Protein 3FOJ (pdb70)

Nearest PDB structures (foldseek):
  3foj-assembly1_A  TM=1.011E+00  e=1.915E-18  Staphylococcus saprophyticus subsp. saprophyticus ATCC 15305 = NCTC 7292
  3iwh-assembly1_A  TM=9.858E-01  e=4.519E-13  Staphylococcus aureus subsp. aureus COL
  3ict-assembly1_A  TM=8.834E-01  e=8.858E-07  Bacillus anthracis str. Ames
  1wv9-assembly1_A  TM=7.875E-01  e=3.195E-04  Thermus thermophilus
  1wv9-assembly1_B  TM=7.831E-01  e=4.163E-04  Thermus thermophilus

CATH classification: 3.40.250.10

Solvent-accessible surface area: 6018 Å² total

Sequence (96 aa):
ESITVTELKEKILDANPVNIVDVRTDQETAGIIPGAETIPNSIPDNLNYFNDNETYYIICKAGGRSAQVVQYLEQNGVNAVNVEGGDEFGDEGLEH

Organism: Staphylococcus saprophyticus subsp. saprophyticus (strain ATCC 15305 / DSM 20229 / NCIMB 8711 / NCTC 7292 / S-41) (NCBI:txid342451)

InterPro domains:
  IPR001763 Rhodanese-like domain [PF00581] (5-94)
  IPR001763 Rhodanese-like domain [PS50206] (15-102)
  IPR001763 Rhodanese-like domain [SM00450] (5-99)
  IPR036873 Rhodanese-like domain superfamily [G3DSA:3.40.250.10] (1-100)
  IPR036873 Rhodanese-like domain superfamily [SSF52821] (2-100)
  IPR050229 Thiosulfate sulfurtransferase GlpE [PTHR43031] (2-98)

Foldseek 3Di:
DADELVVQVCCVVDDDHAAEEEAEDDVVVCWDAPRYDYDHVCLVVPLVVADLVGEYEYAYQAFPVSVVSCVVNVVVRGHYYYHHGNVVNDDPPTDD

B-factor: mean 18.14, std 8.51, range [6.73, 53.38]

Radius of gyration: 12.38 Å; Cα contacts (8 Å, |Δi|>4): 155; chains: 1; bounding box: 28×26×30 Å

Secondary structure (DSSP, 8-state):
-EE-HHHHHHGGGSSSPPEEEE-S-HHHH--B-TT-EE----GGG-GGGS-TTSEEEEE-SSSHHHHHHHHHHHTTT-EEEEETT---S-SSS-B-

Structure (mmCIF, N/CA/C/O backbone):
data_3FOJ
#
_entry.id   3FOJ
#
_cell.length_a   30.692
_cell.length_b   42.130
_cell.length_c   58.855
_cell.angle_alpha   90.00
_cell.angle_beta   90.00
_cell.angle_gamma   90.00
#
_symmetry.space_group_name_H-M   'P 21 21 21'
#
loop_
_entity.id
_entity.type
_entity.pdbx_description
1 polymer 'uncharacterized protein'
2 non-polymer 'SODIUM ION'
3 water water
#
loop_
_atom_site.group_PDB
_atom_site.id
_atom_site.type_symbol
_atom_site.label_atom_id
_atom_site.label_alt_id
_atom_site.label_comp_id
_atom_site.label_asym_id
_atom_site.label_entity_id
_atom_site.label_seq_id
_atom_site.pdbx_PDB_ins_code
_atom_site.Cartn_x
_atom_site.Cartn_y
_atom_site.Cartn_z
_atom_site.occupancy
_atom_site.B_iso_or_equiv
_atom_site.auth_seq_id
_atom_site.auth_comp_id
_atom_site.auth_asym_id
_atom_site.auth_atom_id
_atom_site.pdbx_PDB_model_num
ATOM 9 N N . GLU A 1 2 ? 7.805 13.263 12.815 1.00 15.88 2 GLU A N 1
ATOM 10 C CA . GLU A 1 2 ? 7.706 12.785 14.185 1.00 15.04 2 GLU A CA 1
ATOM 11 C C . GLU A 1 2 ? 6.831 13.728 14.991 1.00 13.93 2 GLU A C 1
ATOM 12 O O . GLU A 1 2 ? 6.805 14.935 14.740 1.00 13.46 2 GLU A O 1
ATOM 18 N N . SER A 1 3 ? 6.128 13.174 15.968 1.00 13.34 3 SER A N 1
ATOM 19 C CA . SER A 1 3 ? 5.264 13.982 16.810 1.00 14.48 3 SER A CA 1
ATOM 20 C C . SER A 1 3 ? 5.080 13.351 18.178 1.00 15.45 3 SER A C 1
ATOM 21 O O . SER A 1 3 ? 5.271 12.149 18.358 1.00 16.53 3 SER A O 1
ATOM 24 N N . ILE A 1 4 ? 4.718 14.182 19.143 1.00 13.76 4 ILE A N 1
ATOM 25 C CA . ILE A 1 4 ? 4.464 13.722 20.497 1.00 14.06 4 ILE A CA 1
ATOM 26 C C . ILE A 1 4 ? 3.261 14.508 20.991 1.00 12.48 4 ILE A C 1
ATOM 27 O O . ILE A 1 4 ? 2.961 15.583 20.470 1.00 13.89 4 ILE A O 1
ATOM 32 N N . THR A 1 5 ? 2.566 13.968 21.985 1.00 11.69 5 THR A N 1
ATOM 33 C CA . THR A 1 5 ? 1.393 14.637 22.528 1.00 11.93 5 THR A CA 1
ATOM 34 C C . THR A 1 5 ? 1.801 15.626 23.613 1.00 11.33 5 THR A C 1
ATOM 35 O O . THR A 1 5 ? 2.941 15.615 24.082 1.00 9.68 5 THR A O 1
ATOM 39 N N . VAL A 1 6 ? 0.869 16.487 24.011 1.00 12.86 6 VAL A N 1
ATOM 40 C CA . VAL A 1 6 ? 1.169 17.461 25.051 1.00 14.13 6 VAL A CA 1
ATOM 41 C C . VAL A 1 6 ? 1.393 16.756 26.377 1.00 14.61 6 VAL A C 1
ATOM 42 O O . VAL A 1 6 ? 2.178 17.215 27.203 1.00 13.68 6 VAL A O 1
ATOM 46 N N . THR A 1 7 ? 0.711 15.631 26.574 1.00 14.03 7 THR A N 1
ATOM 47 C CA . THR A 1 7 ? 0.872 14.866 27.799 1.00 15.19 7 THR A CA 1
ATOM 48 C C . THR A 1 7 ? 2.296 14.323 27.851 1.00 14.75 7 THR A C 1
ATOM 49 O O . THR A 1 7 ? 2.941 14.347 28.902 1.00 13.84 7 THR A O 1
ATOM 53 N N . GLU A 1 8 ? 2.786 13.846 26.709 1.00 15.08 8 GLU A N 1
ATOM 54 C CA . GLU A 1 8 ? 4.145 13.318 26.625 1.00 15.13 8 GLU A CA 1
ATOM 55 C C . GLU A 1 8 ? 5.155 14.438 26.833 1.00 14.67 8 GLU A C 1
ATOM 56 O O . GLU A 1 8 ? 6.183 14.243 27.477 1.00 15.52 8 GLU A O 1
ATOM 62 N N . LEU A 1 9 ? 4.865 15.608 26.274 1.00 13.79 9 LEU A N 1
ATOM 63 C CA . LEU A 1 9 ? 5.769 16.743 26.411 1.00 13.29 9 LEU A CA 1
ATOM 64 C C . LEU A 1 9 ? 5.897 17.177 27.866 1.00 13.37 9 LEU A C 1
ATOM 65 O O . LEU A 1 9 ? 6.997 17.466 28.331 1.00 13.13 9 LEU A O 1
ATOM 70 N N . LYS A 1 10 ? 4.780 17.222 28.586 1.00 13.68 10 LYS A N 1
ATOM 71 C CA . LYS A 1 10 ? 4.823 17.626 29.990 1.00 13.96 10 LYS A CA 1
ATOM 72 C C . LYS A 1 10 ? 5.613 16.632 30.836 1.00 15.31 10 LYS A C 1
ATOM 73 O O . LYS A 1 10 ? 6.362 17.030 31.728 1.00 15.62 10 LYS A O 1
ATOM 79 N N . GLU A 1 11 ? 5.454 15.342 30.559 1.00 16.27 11 GLU A N 1
ATOM 80 C CA . GLU A 1 11 ? 6.179 14.333 31.323 1.00 17.97 11 GLU A CA 1
ATOM 81 C C . GLU A 1 11 ? 7.681 14.442 31.095 1.00 17.15 11 GLU A C 1
ATOM 82 O O . GLU A 1 11 ? 8.472 13.942 31.893 1.00 16.87 11 GLU A O 1
ATOM 88 N N . LYS A 1 12 ? 8.070 15.101 30.006 1.00 17.92 12 LYS A N 1
ATOM 89 C CA . LYS A 1 12 ? 9.481 15.285 29.690 1.00 18.88 12 LYS A CA 1
ATOM 90 C C . LYS A 1 12 ? 10.149 16.166 30.743 1.00 19.35 12 LYS A C 1
ATOM 91 O O . LYS A 1 12 ? 11.366 16.137 30.906 1.00 18.65 12 LYS A O 1
ATOM 97 N N . ILE A 1 13 ? 9.345 16.955 31.450 1.00 19.28 13 ILE A N 1
ATOM 98 C CA . ILE A 1 13 ? 9.859 17.826 32.502 1.00 19.67 13 ILE A CA 1
ATOM 99 C C . ILE A 1 13 ? 10.513 16.978 33.589 1.00 19.18 13 ILE A C 1
ATOM 100 O O . ILE A 1 13 ? 11.447 17.417 34.261 1.00 18.57 13 ILE A O 1
ATOM 105 N N . LEU A 1 14 ? 10.011 15.757 33.752 1.00 18.75 14 LEU A N 1
ATOM 106 C CA . LEU A 1 14 ? 10.516 14.841 34.767 1.00 20.28 14 LEU A CA 1
ATOM 107 C C . LEU A 1 14 ? 11.772 14.076 34.352 1.00 22.43 14 LEU A C 1
ATOM 108 O O . LEU A 1 14 ? 12.264 13.232 35.104 1.00 22.67 14 LEU A O 1
ATOM 113 N N . ASP A 1 15 ? 12.290 14.365 33.162 1.00 24.21 15 ASP A N 1
ATOM 114 C CA . ASP A 1 15 ? 13.496 13.693 32.689 1.00 27.02 15 ASP A CA 1
ATOM 115 C C . ASP A 1 15 ? 14.757 14.420 33.145 1.00 27.61 15 ASP A C 1
ATOM 116 O O . ASP A 1 15 ? 14.692 15.537 33.657 1.00 27.86 15 ASP A O 1
ATOM 121 N N . ALA A 1 16 ? 15.901 13.776 32.944 1.00 29.10 16 ALA A N 1
ATOM 122 C CA . ALA A 1 16 ? 17.196 14.319 33.344 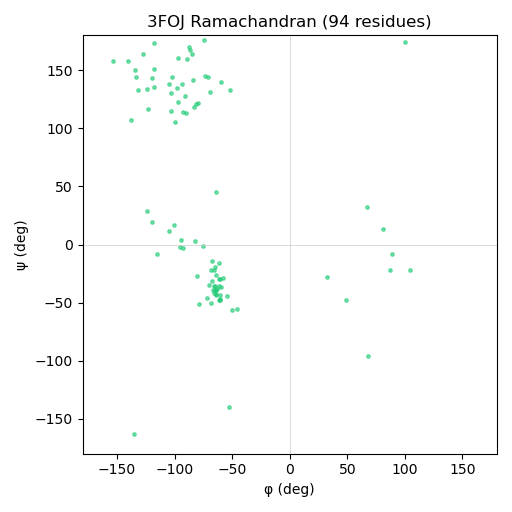1.00 30.40 16 ALA A CA 1
ATOM 123 C C . ALA A 1 16 ? 17.478 15.752 32.894 1.00 31.29 16 ALA A C 1
ATOM 124 O O . ALA A 1 16 ? 17.769 16.620 33.720 1.00 33.09 16 ALA A O 1
ATOM 126 N N . ASN A 1 17 ? 17.399 15.999 31.591 1.00 31.57 17 ASN A N 1
ATOM 127 C CA . ASN A 1 17 ? 17.673 17.327 31.050 1.00 31.29 17 ASN A CA 1
ATOM 128 C C . ASN A 1 17 ? 16.469 17.941 30.344 1.00 29.92 17 ASN A C 1
ATOM 129 O O . ASN A 1 17 ? 15.627 17.229 29.799 1.00 29.30 17 ASN A O 1
ATOM 134 N N . PRO A 1 18 ? 16.377 19.281 30.343 1.00 28.59 18 PRO A N 1
ATOM 135 C CA . PRO A 1 18 ? 15.260 19.965 29.686 1.00 27.10 18 PRO A CA 1
ATOM 136 C C . PRO A 1 18 ? 15.374 19.853 28.169 1.00 25.67 18 PRO A C 1
ATOM 137 O O . PRO A 1 18 ? 16.475 19.868 27.622 1.00 25.51 18 PRO A O 1
ATOM 141 N N . VAL A 1 19 ? 14.238 19.729 27.494 1.00 23.44 19 VAL A N 1
ATOM 142 C CA . VAL A 1 19 ? 14.238 19.621 26.040 1.00 21.26 19 VAL A CA 1
ATOM 143 C C . VAL A 1 19 ? 14.168 20.996 25.390 1.00 19.66 19 VAL A C 1
ATOM 144 O O . VAL A 1 19 ? 13.754 21.975 26.018 1.00 20.01 19 VAL A O 1
ATOM 148 N N . ASN A 1 20 ? 14.584 21.060 24.129 1.00 16.59 20 ASN A N 1
ATOM 149 C CA . ASN A 1 20 ? 14.564 22.304 23.369 1.00 15.33 20 ASN A CA 1
ATOM 150 C C . ASN A 1 20 ? 13.169 22.507 22.792 1.00 14.94 20 ASN A C 1
ATOM 151 O O . ASN A 1 20 ? 12.701 21.689 22.004 1.00 14.74 20 ASN A O 1
ATOM 156 N N . ILE A 1 21 ? 12.512 23.594 23.183 1.00 12.52 21 ILE A N 1
ATOM 157 C CA . ILE A 1 21 ? 11.178 23.904 22.686 1.00 11.62 21 ILE A CA 1
ATOM 158 C C . ILE A 1 21 ? 11.216 25.228 21.931 1.00 11.22 21 ILE A C 1
ATOM 159 O O . ILE A 1 21 ? 11.832 26.186 22.392 1.00 11.34 21 ILE A O 1
ATOM 164 N N . VAL A 1 22 ? 10.568 25.264 20.768 1.00 8.77 22 VAL A N 1
ATOM 165 C CA . VAL A 1 22 ? 10.484 26.474 19.957 1.00 10.85 22 VAL A CA 1
ATOM 166 C C . VAL A 1 22 ? 9.004 26.785 19.725 1.00 9.87 22 VAL A C 1
ATOM 167 O O . VAL A 1 22 ? 8.273 25.991 19.121 1.00 10.26 22 VAL A O 1
ATOM 171 N N . ASP A 1 23 ? 8.584 27.937 20.241 1.00 9.64 23 ASP A N 1
ATOM 172 C CA . ASP A 1 23 ? 7.213 28.444 20.152 1.00 10.23 23 ASP A CA 1
ATOM 173 C C . ASP A 1 23 ? 7.164 29.331 18.905 1.00 10.36 23 ASP A C 1
ATOM 174 O O . ASP A 1 23 ? 7.800 30.381 18.873 1.00 10.60 23 ASP A O 1
ATOM 179 N N . VAL A 1 24 ? 6.405 28.920 17.890 1.00 8.66 24 VAL A N 1
ATOM 180 C CA . VAL A 1 24 ? 6.340 29.682 16.646 1.00 9.97 24 VAL A CA 1
ATOM 181 C C . VAL A 1 24 ? 5.110 30.577 16.453 1.00 10.65 24 VAL A C 1
ATOM 182 O O . VAL A 1 24 ? 4.812 31.009 15.335 1.00 11.39 24 VAL A O 1
ATOM 186 N N . ARG A 1 25 ? 4.402 30.861 17.540 1.00 11.00 25 ARG A N 1
ATOM 187 C CA . ARG A 1 25 ? 3.226 31.726 17.470 1.00 12.10 25 ARG A CA 1
ATOM 188 C C . ARG A 1 25 ? 3.688 33.173 17.303 1.00 13.63 25 ARG A C 1
ATOM 189 O O . ARG A 1 25 ? 4.886 33.451 17.325 1.00 13.67 25 ARG A O 1
ATOM 197 N N . THR A 1 26 ? 2.743 34.094 17.139 1.00 16.89 26 THR A N 1
ATOM 198 C CA . THR A 1 26 ? 3.107 35.499 16.986 1.00 17.66 26 THR A CA 1
ATOM 199 C C . THR A 1 26 ? 3.278 36.164 18.351 1.00 19.68 26 THR A C 1
ATOM 200 O O . THR A 1 26 ? 2.843 35.631 19.372 1.00 17.91 26 THR A O 1
ATOM 204 N N . ASP A 1 27 ? 3.920 37.329 18.351 1.00 20.25 27 ASP A N 1
ATOM 205 C CA . ASP A 1 27 ? 4.202 38.095 19.563 1.00 22.41 27 ASP A CA 1
ATOM 206 C C . ASP A 1 27 ? 3.058 38.264 20.568 1.00 22.03 27 ASP A C 1
ATOM 207 O O . ASP A 1 27 ? 3.215 37.931 21.743 1.00 21.65 27 ASP A O 1
ATOM 212 N N . GLN A 1 28 ? 1.920 38.791 20.126 1.00 20.75 28 GLN A N 1
ATOM 213 C CA . GLN A 1 28 ? 0.803 39.003 21.042 1.00 20.41 28 GLN A CA 1
ATOM 214 C C . GLN A 1 28 ? 0.319 37.699 21.667 1.00 18.92 28 GLN A C 1
ATOM 215 O O . GLN A 1 28 ? -0.180 37.691 22.791 1.00 19.34 28 GLN A O 1
ATOM 221 N N . GLU A 1 29 ? 0.466 36.597 20.937 1.00 17.90 29 GLU A N 1
ATOM 222 C CA . GLU A 1 29 ? 0.051 35.298 21.447 1.00 17.16 29 GLU A CA 1
ATOM 223 C C . GLU A 1 29 ? 1.004 34.819 22.539 1.00 15.48 29 GLU A C 1
ATOM 224 O O . GLU A 1 29 ? 0.568 34.350 23.592 1.00 15.50 29 GLU A O 1
ATOM 230 N N . THR A 1 30 ? 2.307 34.938 22.295 1.00 14.39 30 THR A N 1
ATOM 231 C CA . THR A 1 30 ? 3.281 34.509 23.289 1.00 13.00 30 THR A CA 1
ATOM 232 C C . THR A 1 30 ? 3.222 35.441 24.495 1.00 12.80 30 THR A C 1
ATOM 233 O O . THR A 1 30 ? 3.622 35.067 25.599 1.00 12.85 30 THR A O 1
ATOM 237 N N . ALA A 1 31 ? 2.706 36.649 24.279 1.00 12.63 31 ALA A N 1
ATOM 238 C CA . ALA A 1 31 ? 2.572 37.627 25.352 1.00 14.36 31 ALA A CA 1
ATOM 239 C C . ALA A 1 31 ? 1.589 37.127 26.413 1.00 14.24 31 ALA A C 1
ATOM 240 O O . ALA A 1 31 ? 1.598 37.597 27.552 1.00 15.19 31 ALA A O 1
ATOM 250 N N . GLY A 1 33 ? 1.627 34.159 27.538 1.00 12.88 33 GLY A N 1
ATOM 251 C CA . GLY A 1 33 ? 2.287 33.121 28.309 1.00 13.34 33 GLY A CA 1
ATOM 252 C C . GLY A 1 33 ? 2.942 32.039 27.476 1.00 12.34 33 GLY A C 1
ATOM 253 O O . GLY A 1 33 ? 2.372 31.574 26.490 1.00 13.86 33 GLY A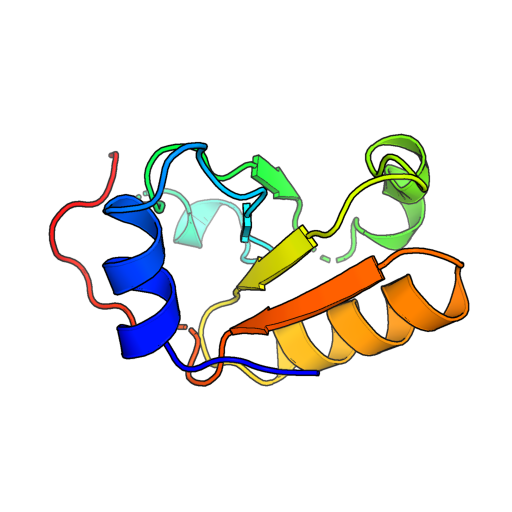 O 1
ATOM 254 N N . ILE A 1 34 ? 4.141 31.632 27.880 1.00 12.04 34 ILE A N 1
ATOM 255 C CA . ILE A 1 34 ? 4.868 30.593 27.163 1.00 10.70 34 ILE A CA 1
ATOM 256 C C . ILE A 1 34 ? 5.301 29.475 28.103 1.00 9.88 34 ILE A C 1
ATOM 257 O O . ILE A 1 34 ? 5.300 29.631 29.325 1.00 11.40 34 ILE A O 1
ATOM 262 N N . ILE A 1 35 ? 5.661 28.339 27.519 1.00 9.53 35 ILE A N 1
ATOM 263 C CA . ILE A 1 35 ? 6.144 27.208 28.297 1.00 11.20 35 ILE A CA 1
ATOM 264 C C . ILE A 1 35 ? 7.510 27.633 28.829 1.00 11.41 35 ILE A C 1
ATOM 265 O O . ILE A 1 35 ? 8.341 28.147 28.076 1.00 11.78 35 ILE A O 1
ATOM 270 N N . PRO A 1 36 ? 7.759 27.447 30.135 1.00 11.45 36 PRO A N 1
ATOM 271 C CA . PRO A 1 36 ? 9.063 27.845 30.676 1.00 11.74 36 PRO A CA 1
ATOM 272 C C . PRO A 1 36 ? 10.214 27.243 29.869 1.00 11.88 36 PRO A C 1
ATOM 273 O O . PRO A 1 36 ? 10.201 26.051 29.546 1.00 12.76 36 PRO A O 1
ATOM 277 N N . GLY A 1 37 ? 11.189 28.079 29.524 1.00 12.20 37 GLY A N 1
ATOM 278 C CA . GLY A 1 37 ? 12.343 27.618 28.769 1.00 11.91 37 GLY A CA 1
ATOM 279 C C . GLY A 1 37 ? 12.229 27.655 27.253 1.00 11.91 37 GLY A C 1
ATOM 280 O O . GLY A 1 37 ? 13.213 27.429 26.553 1.00 14.07 37 GLY A O 1
ATOM 281 N N . ALA A 1 38 ? 11.040 27.944 26.739 1.00 11.89 38 ALA A N 1
ATOM 282 C CA . ALA A 1 38 ? 10.833 27.976 25.297 1.00 10.96 38 ALA A CA 1
ATOM 283 C C . ALA A 1 38 ? 11.444 29.194 24.611 1.00 12.67 38 ALA A C 1
ATOM 284 O O . ALA A 1 38 ? 11.476 30.290 25.172 1.00 13.01 38 ALA A O 1
ATOM 286 N N . GLU A 1 39 ? 11.937 28.977 23.395 1.00 11.61 39 GLU A N 1
ATOM 287 C CA . GLU A 1 39 ? 12.510 30.039 22.576 1.00 13.04 39 GLU A CA 1
ATOM 288 C C . GLU A 1 39 ? 11.377 30.453 21.638 1.00 12.10 39 GLU A C 1
ATOM 289 O O . GLU A 1 39 ? 10.694 29.596 21.077 1.00 13.48 39 GLU A O 1
ATOM 295 N N . THR A 1 40 ? 11.169 31.753 21.469 1.00 11.36 40 THR A N 1
ATOM 296 C CA . THR A 1 40 ? 10.102 32.226 20.596 1.00 10.41 40 THR A CA 1
ATOM 297 C C . THR A 1 40 ? 10.627 32.720 19.248 1.00 10.23 40 THR A C 1
ATOM 298 O O . THR A 1 40 ? 11.381 33.685 19.177 1.00 12.28 40 THR A O 1
ATOM 302 N N . ILE A 1 41 ? 10.252 32.036 18.177 1.00 10.44 41 ILE A N 1
ATOM 303 C CA . ILE A 1 41 ? 10.656 32.450 16.838 1.00 10.27 41 ILE A CA 1
ATOM 304 C C . ILE A 1 41 ? 9.415 32.279 15.972 1.00 9.82 41 ILE A C 1
ATOM 305 O O . ILE A 1 41 ? 9.029 31.159 15.660 1.00 8.93 41 ILE A O 1
ATOM 310 N N . PRO A 1 42 ? 8.769 33.390 15.579 1.00 10.67 42 PRO A N 1
ATOM 311 C CA . PRO A 1 42 ? 7.561 33.322 14.748 1.00 12.07 42 PRO A CA 1
ATOM 312 C C . PRO A 1 42 ? 7.748 32.496 13.477 1.00 12.13 42 PRO A C 1
ATOM 313 O O . PRO A 1 42 ? 8.795 32.560 12.837 1.00 12.41 42 PRO A O 1
ATOM 325 N N . ASN A 1 44 ? 6.818 32.811 10.437 1.00 14.89 44 ASN A N 1
ATOM 326 C CA . ASN A 1 44 ? 7.239 33.580 9.273 1.00 16.03 44 ASN A CA 1
ATOM 327 C C . ASN A 1 44 ? 8.739 33.837 9.226 1.00 15.31 44 ASN A C 1
ATOM 328 O O . ASN A 1 44 ? 9.316 33.990 8.149 1.00 16.95 44 ASN A O 1
ATOM 333 N N . SER A 1 45 ? 9.369 33.891 10.393 1.00 14.32 45 SER A N 1
ATOM 334 C CA . SER A 1 45 ? 10.798 34.166 10.468 0.50 12.95 45 SER A CA 1
ATOM 335 C C . SER A 1 45 ? 11.679 32.928 10.539 1.00 12.84 45 SER A C 1
ATOM 336 O O . SER A 1 45 ? 12.897 33.044 10.566 1.00 12.83 45 SER A O 1
ATOM 339 N N . ILE A 1 46 ? 11.076 31.744 10.574 1.00 12.66 46 ILE A N 1
ATOM 340 C CA . ILE A 1 46 ? 11.861 30.518 10.657 1.00 12.44 46 ILE A CA 1
ATOM 341 C C . ILE A 1 46 ? 12.916 30.380 9.545 1.00 12.52 46 ILE A C 1
ATOM 342 O O . ILE A 1 46 ? 14.056 30.005 9.816 1.00 12.58 46 ILE A O 1
ATOM 347 N N . PRO A 1 47 ? 12.559 30.682 8.284 1.00 12.35 47 PRO A N 1
ATOM 348 C CA . PRO A 1 47 ? 13.546 30.561 7.201 1.00 13.47 47 PRO A CA 1
ATOM 349 C C . PRO A 1 47 ? 14.810 31.405 7.382 1.00 13.95 47 PRO A C 1
ATOM 350 O O . PRO A 1 47 ? 15.883 31.043 6.891 1.00 15.48 47 PRO A O 1
ATOM 354 N N . ASP A 1 48 ? 14.684 32.526 8.083 1.00 13.28 48 ASP A N 1
ATOM 355 C CA . ASP A 1 48 ? 15.827 33.408 8.311 1.00 14.31 48 ASP A CA 1
ATOM 356 C C . ASP A 1 48 ? 16.530 33.138 9.635 1.00 14.37 48 ASP A C 1
ATOM 357 O O . ASP A 1 48 ? 17.477 33.838 9.991 1.00 15.46 48 ASP A O 1
ATOM 362 N N . ASN A 1 49 ? 16.082 32.120 10.361 1.00 12.46 49 ASN A N 1
ATOM 363 C CA . ASN A 1 49 ? 16.689 31.803 11.648 1.00 13.20 49 ASN A CA 1
ATOM 364 C C . ASN A 1 49 ? 17.191 30.369 11.760 1.00 13.32 49 ASN A C 1
ATOM 365 O O . ASN A 1 49 ? 17.232 29.805 12.851 1.00 14.05 49 ASN A O 1
ATOM 370 N N . LEU A 1 50 ? 17.585 29.785 10.633 1.00 13.88 50 LEU A N 1
ATOM 371 C CA . LEU A 1 50 ? 18.084 28.415 10.633 1.00 13.39 50 LEU A CA 1
ATOM 372 C C . LEU A 1 50 ? 19.383 28.264 11.427 1.00 13.70 50 LEU A C 1
ATOM 373 O O . LEU A 1 50 ? 19.674 27.189 11.947 1.00 15.26 50 LEU A O 1
ATOM 378 N N . ASN A 1 51 ? 20.151 29.344 11.538 1.00 14.29 51 ASN A N 1
ATOM 379 C CA . ASN A 1 51 ? 21.413 29.307 12.275 1.00 15.74 51 ASN A CA 1
ATOM 380 C C . ASN A 1 51 ? 21.204 29.108 13.779 1.00 15.01 51 ASN A C 1
ATOM 381 O O . ASN A 1 51 ? 22.146 28.799 14.511 1.00 16.53 51 ASN A O 1
ATOM 386 N N . TYR A 1 52 ? 19.969 29.282 14.241 1.00 13.85 52 TYR A N 1
ATOM 387 C CA . TYR A 1 52 ? 19.656 29.091 15.656 1.00 12.58 52 TYR A CA 1
ATOM 388 C C . TYR A 1 52 ? 19.726 27.613 16.037 1.00 11.68 52 TYR A C 1
ATOM 389 O O . TYR A 1 52 ? 20.126 27.264 17.149 1.00 13.32 52 TYR A O 1
ATOM 398 N N . PHE A 1 53 ? 19.329 26.758 15.099 1.00 11.89 53 PHE A N 1
ATOM 399 C CA . PHE A 1 53 ? 19.264 25.314 15.311 1.00 12.03 53 PHE A CA 1
ATOM 400 C C . PHE A 1 53 ? 20.583 24.549 15.217 1.00 12.25 53 PHE A C 1
ATOM 401 O O . PHE A 1 53 ? 21.261 24.577 14.188 1.00 14.80 53 PHE A O 1
ATOM 409 N N . ASN A 1 54 ? 20.927 23.866 16.305 1.00 11.55 54 ASN A N 1
ATOM 410 C CA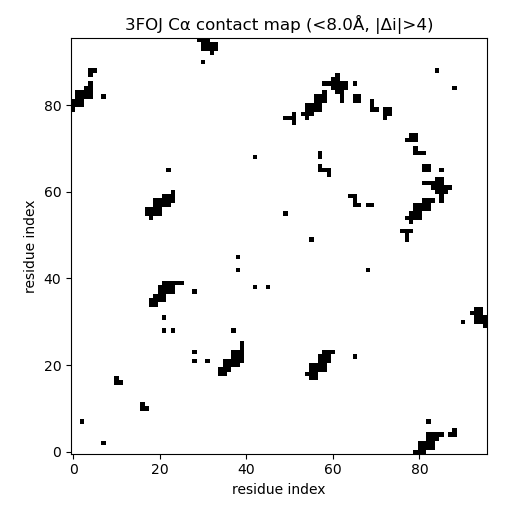 . ASN A 1 54 ? 22.140 23.058 16.390 1.00 12.68 54 ASN A CA 1
ATOM 411 C C . ASN A 1 54 ? 21.830 21.716 15.726 1.00 13.72 54 ASN A C 1
ATOM 412 O O . ASN A 1 54 ? 20.920 21.005 16.150 1.00 13.64 54 ASN A O 1
ATOM 417 N N . ASP A 1 55 ? 22.586 21.374 14.689 1.00 13.78 55 ASP A N 1
ATOM 418 C CA . ASP A 1 55 ? 22.355 20.130 13.959 1.00 16.23 55 ASP A CA 1
ATOM 419 C C . ASP A 1 55 ? 22.517 18.857 14.784 1.00 14.92 55 ASP A C 1
ATOM 420 O O . ASP A 1 55 ? 22.063 17.789 14.375 1.00 17.02 55 ASP A O 1
ATOM 425 N N . ASN A 1 56 ? 23.152 18.967 15.945 1.00 14.42 56 ASN A N 1
ATOM 426 C CA . ASN A 1 56 ? 23.381 17.806 16.797 1.00 15.18 56 ASN A CA 1
ATOM 427 C C . ASN A 1 56 ? 22.266 17.618 17.824 1.00 14.92 56 ASN A C 1
ATOM 428 O O . ASN A 1 56 ? 22.266 16.650 18.584 1.00 15.07 56 ASN A O 1
ATOM 433 N N . GLU A 1 57 ? 21.307 18.539 17.831 1.00 13.91 57 GLU A N 1
ATOM 434 C CA . GLU A 1 57 ? 20.207 18.485 18.787 1.00 14.40 57 GLU A CA 1
ATOM 435 C C . GLU A 1 57 ? 18.839 18.329 18.134 1.00 13.64 57 GLU A C 1
ATOM 436 O O . GLU A 1 57 ? 18.709 18.382 16.912 1.00 13.66 57 GLU A O 1
ATOM 442 N N . THR A 1 58 ? 17.823 18.138 18.970 1.00 12.68 58 THR A N 1
ATOM 443 C CA . THR A 1 58 ? 16.450 17.977 18.500 1.00 11.91 58 THR A CA 1
ATOM 444 C C . THR A 1 58 ? 15.579 19.079 19.085 1.00 10.51 58 THR A C 1
ATOM 445 O O . THR A 1 58 ? 15.757 19.482 20.232 1.00 10.81 58 THR A O 1
ATOM 449 N N . TYR A 1 59 ? 14.632 19.564 18.288 1.00 10.13 59 TYR A N 1
ATOM 450 C CA . TYR A 1 59 ? 13.752 20.640 18.723 1.00 9.96 59 TYR A CA 1
ATOM 451 C C . TYR A 1 59 ? 12.274 20.284 18.626 1.00 8.89 59 TYR A C 1
ATOM 452 O O . TYR A 1 59 ? 11.816 19.753 17.613 1.00 10.56 59 TYR A O 1
ATOM 461 N N . TYR A 1 60 ? 11.540 20.587 19.694 1.00 7.94 60 TYR A N 1
ATOM 462 C CA . TYR A 1 60 ? 10.109 20.328 19.750 1.00 7.51 60 TYR A CA 1
ATOM 463 C C . TYR A 1 60 ? 9.420 21.633 19.380 1.00 7.91 60 TYR A C 1
ATOM 464 O O . TYR A 1 60 ? 9.636 22.658 20.017 1.00 9.38 60 TYR A O 1
ATOM 473 N N . ILE A 1 61 ? 8.592 21.583 18.343 1.00 7.05 61 ILE A N 1
ATOM 474 C CA . ILE A 1 61 ? 7.924 22.772 17.827 1.00 7.70 61 ILE A CA 1
ATOM 475 C C . ILE A 1 61 ? 6.463 22.859 18.233 1.00 8.70 61 ILE A C 1
ATOM 476 O O . ILE A 1 61 ? 5.709 21.905 18.062 1.00 7.54 61 ILE A O 1
ATOM 481 N N . ILE A 1 62 ? 6.058 24.016 18.752 1.00 9.39 62 ILE A N 1
ATOM 482 C CA . ILE A 1 62 ? 4.674 24.198 19.181 1.00 9.75 62 ILE A CA 1
ATOM 483 C C . ILE A 1 62 ? 4.081 25.520 18.684 1.00 10.17 62 ILE A C 1
ATOM 484 O O . ILE A 1 62 ? 4.775 26.530 18.592 1.00 9.63 62 ILE A O 1
ATOM 489 N N . CYS A 1 63 ? 2.796 25.490 18.342 1.00 8.74 63 CYS A N 1
ATOM 490 C CA . CYS A 1 63 ? 2.091 26.671 17.867 0.50 9.29 63 CYS A CA 1
ATOM 491 C C . CYS A 1 63 ? 0.748 26.705 18.586 1.00 10.48 63 CYS A C 1
ATOM 492 O O . CYS A 1 63 ? 0.574 26.038 19.600 1.00 10.04 63 CYS A O 1
ATOM 495 N N . LYS A 1 64 ? -0.199 27.482 18.075 1.00 11.17 64 LYS A N 1
ATOM 496 C CA . LYS A 1 64 ? -1.509 27.562 18.708 1.00 13.25 64 LYS A CA 1
ATOM 497 C C . LYS A 1 64 ? -2.319 26.267 18.609 1.00 13.33 64 LYS A C 1
ATOM 498 O O . LYS A 1 64 ? -2.809 25.763 19.622 1.00 12.84 64 LYS A O 1
ATOM 504 N N . ALA A 1 65 ? -2.439 25.720 17.400 1.00 15.87 65 ALA A N 1
ATOM 505 C CA . ALA A 1 65 ? -3.254 24.523 17.187 1.00 18.36 65 ALA A CA 1
ATOM 506 C C . ALA A 1 65 ? -2.601 23.214 16.740 1.00 19.97 65 ALA A C 1
ATOM 507 O O . ALA A 1 65 ? -3.276 22.185 16.699 1.00 23.43 65 ALA A O 1
ATOM 509 N N . GLY A 1 66 ? -1.320 23.231 16.389 1.00 19.79 66 GLY A N 1
ATOM 510 C CA . GLY A 1 66 ? -0.674 21.991 15.981 1.00 17.98 66 GLY A CA 1
ATOM 511 C C . GLY A 1 66 ? -0.418 21.784 14.497 1.00 16.59 66 GLY A C 1
ATOM 512 O O . GLY A 1 66 ? 0.451 20.992 14.112 1.00 17.21 66 GLY A O 1
ATOM 513 N N . GLY A 1 67 ? -1.172 22.483 13.657 1.00 15.77 67 GLY A N 1
ATOM 514 C CA . GLY A 1 67 ? -0.995 22.351 12.221 1.00 16.58 67 GLY A CA 1
ATOM 515 C C . GLY A 1 67 ? 0.202 23.129 11.700 1.00 16.47 67 GLY A C 1
ATOM 516 O O . GLY A 1 67 ? 1.043 22.578 10.987 1.00 16.34 67 GLY A O 1
ATOM 517 N N . ARG A 1 68 ? 0.281 24.408 12.058 1.00 16.65 68 ARG A N 1
ATOM 518 C CA . ARG A 1 68 ? 1.380 25.268 11.626 1.00 17.52 68 ARG A CA 1
ATOM 519 C C . ARG A 1 68 ? 2.725 24.764 12.131 1.00 15.08 68 ARG A C 1
ATOM 520 O O . ARG A 1 68 ? 3.739 24.882 11.440 1.00 14.88 68 ARG A O 1
ATOM 528 N N . SER A 1 69 ? 2.738 24.211 13.340 1.00 12.34 69 SER A N 1
ATOM 529 C CA . SER A 1 69 ? 3.974 23.685 13.899 1.00 10.40 69 SER A CA 1
ATOM 530 C C . SER A 1 69 ? 4.439 22.488 13.072 1.00 9.92 69 SER A C 1
ATOM 531 O O . SER A 1 69 ? 5.635 22.297 12.866 1.00 9.83 69 SER A O 1
ATOM 534 N N . ALA A 1 70 ? 3.490 21.693 12.586 1.00 10.07 70 ALA A N 1
ATOM 535 C CA . ALA A 1 70 ? 3.832 20.533 11.775 1.00 9.59 70 ALA A CA 1
ATOM 536 C C . ALA A 1 70 ? 4.475 20.994 10.471 1.00 9.95 70 ALA A C 1
ATOM 537 O O . ALA A 1 70 ? 5.379 20.340 9.948 1.00 10.63 70 ALA A O 1
ATOM 539 N N . GLN A 1 71 ? 3.993 22.120 9.950 1.00 10.67 71 GLN A N 1
ATOM 540 C CA . GLN A 1 71 ? 4.526 22.690 8.718 1.00 11.00 71 GLN A CA 1
ATOM 541 C C . GLN A 1 71 ? 5.973 23.088 8.961 1.00 10.93 71 GLN A C 1
ATOM 542 O O . GLN A 1 71 ? 6.851 22.837 8.132 1.00 11.44 71 GLN A O 1
ATOM 548 N N . VAL A 1 72 ? 6.216 23.710 10.111 1.00 10.44 72 VAL A N 1
ATOM 549 C CA . VAL A 1 72 ? 7.560 24.128 10.480 1.00 9.44 72 VAL A CA 1
ATOM 550 C C . VAL A 1 72 ? 8.478 22.916 10.652 1.00 9.88 72 VAL A C 1
ATOM 551 O O . VAL A 1 72 ? 9.642 22.958 10.262 1.00 9.62 72 VAL A O 1
ATOM 555 N N . VAL A 1 73 ? 7.958 21.840 11.238 1.00 8.77 73 VAL A N 1
ATOM 556 C CA . VAL A 1 73 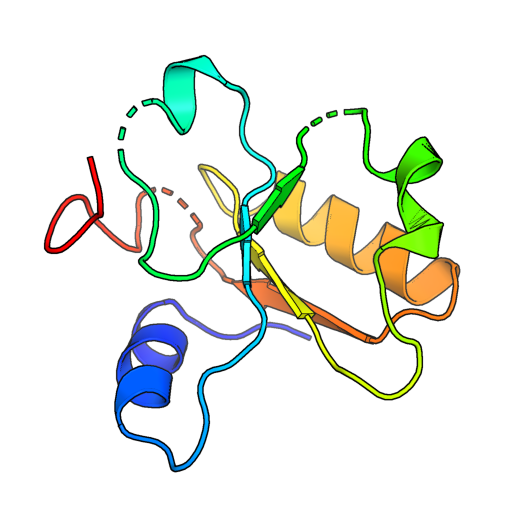? 8.757 20.636 11.434 1.00 9.13 73 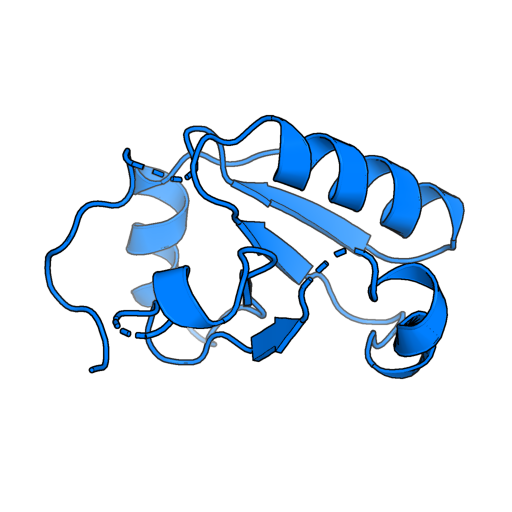VAL A CA 1
ATOM 557 C C . VAL A 1 73 ? 9.218 20.083 10.086 1.00 9.15 73 VAL A C 1
ATOM 558 O O . VAL A 1 73 ? 10.388 19.761 9.919 1.00 9.69 73 VAL A O 1
ATOM 562 N N . GLN A 1 74 ? 8.302 19.985 9.127 1.00 10.10 74 GLN A N 1
ATOM 563 C CA . GLN A 1 74 ? 8.655 19.481 7.801 1.00 11.68 74 GLN A CA 1
ATOM 564 C C . GLN A 1 74 ? 9.711 20.376 7.160 1.00 11.56 74 GLN A C 1
ATOM 565 O O . GLN A 1 74 ? 10.678 19.892 6.567 1.00 13.18 74 GLN A O 1
ATOM 571 N N . TYR A 1 75 ? 9.527 21.685 7.287 1.00 11.19 75 TYR A N 1
ATOM 572 C CA . TYR A 1 75 ? 10.475 22.635 6.730 1.00 11.77 75 TYR A CA 1
ATOM 573 C C . TYR A 1 75 ? 11.851 22.440 7.367 1.00 11.41 75 TYR A C 1
ATOM 574 O O . TYR A 1 75 ? 12.866 22.375 6.673 1.00 12.29 75 TYR A O 1
ATOM 583 N N . LEU A 1 76 ? 11.884 22.343 8.694 1.00 9.38 76 LEU A N 1
ATOM 584 C CA . LEU A 1 76 ? 13.145 22.154 9.400 1.00 10.04 76 LEU A CA 1
ATOM 585 C C . LEU A 1 76 ? 13.841 20.858 8.985 1.00 10.03 76 LEU A C 1
ATOM 586 O O . LEU A 1 76 ? 15.035 20.861 8.693 1.00 10.89 76 LEU A O 1
ATOM 591 N N . GLU A 1 77 ? 13.097 19.754 8.946 1.00 9.88 77 GLU A N 1
ATOM 592 C CA . GLU A 1 77 ? 13.684 18.472 8.557 1.00 11.73 77 GLU A CA 1
ATOM 593 C C . GLU A 1 77 ? 14.261 18.522 7.143 1.00 11.52 77 GLU A C 1
ATOM 594 O O . GLU A 1 77 ? 15.304 17.927 6.869 1.00 11.94 77 GLU A O 1
ATOM 600 N N . GLN A 1 78 ? 13.592 19.243 6.250 1.00 10.92 78 GLN A N 1
ATOM 601 C CA . GLN A 1 78 ? 14.054 19.366 4.870 1.00 13.10 78 GLN A CA 1
ATOM 602 C C . GLN A 1 78 ? 15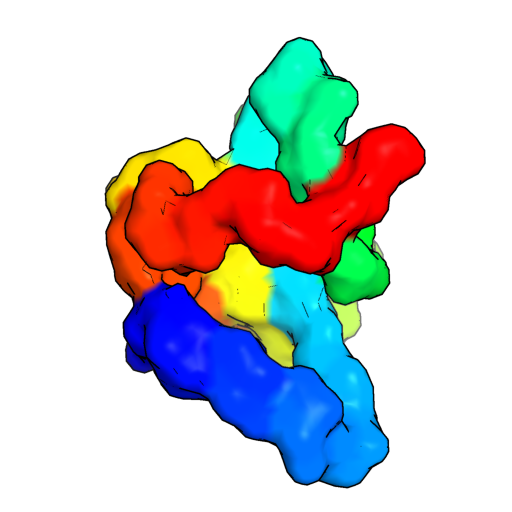.249 20.312 4.756 1.00 12.93 78 GLN A C 1
ATOM 603 O O . GLN A 1 78 ? 15.791 20.528 3.669 1.00 14.56 78 GLN A O 1
ATOM 609 N N . ASN A 1 79 ? 15.659 20.876 5.890 1.00 13.59 79 ASN A N 1
ATOM 610 C CA . ASN A 1 79 ? 16.815 21.760 5.934 1.00 14.79 79 ASN A CA 1
ATOM 611 C C . ASN A 1 79 ? 17.883 21.187 6.877 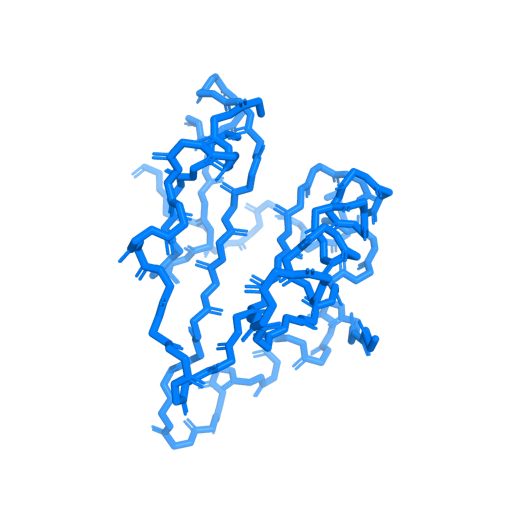1.00 14.92 79 ASN A C 1
ATOM 612 O O . ASN A 1 79 ? 18.769 21.900 7.350 1.00 16.38 79 ASN A O 1
ATOM 617 N N . GLY A 1 80 ? 17.781 19.885 7.148 1.00 13.89 80 GLY A N 1
ATOM 618 C CA . GLY A 1 80 ? 18.758 19.205 7.987 1.00 14.47 80 GLY A CA 1
ATOM 619 C C . GLY A 1 80 ? 18.640 19.321 9.495 1.00 14.73 80 GLY A C 1
ATOM 620 O O . GLY A 1 80 ? 19.570 18.966 10.217 1.00 16.12 80 GLY A O 1
ATOM 621 N N . VAL A 1 81 ? 17.502 19.805 9.975 1.00 13.92 81 VAL A N 1
ATOM 622 C CA . VAL A 1 81 ? 17.285 19.969 11.406 1.00 12.99 81 VAL A CA 1
ATOM 623 C C . VAL A 1 81 ? 16.406 18.852 11.963 1.00 13.06 81 VAL A C 1
ATOM 624 O O . VAL A 1 81 ? 15.493 18.378 11.287 1.00 14.22 81 VAL A O 1
ATOM 628 N N . ASN A 1 82 ? 16.688 18.430 13.192 1.00 12.83 82 ASN A N 1
ATOM 629 C CA . ASN A 1 82 ? 15.896 17.387 13.836 1.00 12.60 82 ASN A CA 1
ATOM 630 C C . ASN A 1 82 ? 14.765 18.063 14.595 1.00 10.81 82 ASN A C 1
ATOM 631 O O . ASN A 1 82 ? 15.003 18.766 15.574 1.00 11.63 82 ASN A O 1
ATOM 636 N N . ALA A 1 83 ? 13.533 17.844 14.147 1.00 10.01 83 ALA A N 1
ATOM 637 C CA . ALA A 1 83 ? 12.379 18.469 14.784 1.00 9.51 83 ALA A CA 1
ATOM 638 C C . ALA A 1 83 ? 11.224 17.502 15.014 1.00 10.62 83 ALA A C 1
ATOM 639 O O . ALA A 1 83 ? 11.030 16.553 14.258 1.00 11.88 83 ALA A O 1
ATOM 641 N N . VAL A 1 84 ? 10.460 17.773 16.066 1.00 8.78 84 VAL A N 1
ATOM 642 C CA . VAL A 1 84 ? 9.316 16.958 16.449 1.00 8.53 84 VAL A CA 1
ATOM 643 C C . VAL A 1 84 ? 8.124 17.874 16.699 1.00 8.68 84 VAL A C 1
ATOM 644 O O . VAL A 1 84 ? 8.249 18.891 17.378 1.00 8.25 84 VAL A O 1
ATOM 648 N N . ASN A 1 85 ? 6.970 17.514 16.148 1.00 7.86 85 ASN A N 1
ATOM 649 C CA . ASN A 1 85 ? 5.775 18.327 16.322 1.00 9.64 85 ASN A CA 1
ATOM 650 C C . ASN A 1 85 ? 5.058 18.017 17.633 1.00 9.31 85 ASN A C 1
ATOM 651 O O . ASN A 1 85 ? 5.001 16.867 18.061 1.00 11.29 85 ASN A O 1
ATOM 656 N N . VAL A 1 86 ? 4.533 19.050 18.284 1.00 9.45 86 VAL A N 1
ATOM 657 C CA . VAL A 1 86 ? 3.779 18.850 19.514 1.00 9.16 86 VAL A CA 1
ATOM 658 C C . VAL A 1 86 ? 2.310 18.910 19.098 1.00 10.43 86 VAL A C 1
ATOM 659 O O . VAL A 1 86 ? 1.774 19.982 18.806 1.00 9.53 86 VAL A O 1
ATOM 663 N N . GLU A 1 87 ? 1.668 17.748 19.055 1.00 9.74 87 GLU A N 1
ATOM 664 C CA . GLU A 1 87 ? 0.277 17.659 18.628 1.00 11.98 87 GLU A CA 1
ATOM 665 C C . GLU A 1 87 ? -0.699 18.469 19.475 1.00 11.39 87 GLU A C 1
ATOM 666 O O . GLU A 1 87 ? -0.578 18.534 20.697 1.00 11.18 87 GLU A O 1
ATOM 672 N N . GLY A 1 88 ? -1.663 19.097 18.809 1.00 11.12 88 GLY A N 1
ATOM 673 C CA . GLY A 1 88 ? -2.669 19.869 19.519 1.00 11.86 88 GLY A CA 1
ATOM 674 C C . GLY A 1 88 ? -2.331 21.314 19.831 1.00 12.47 88 GLY A C 1
ATOM 675 O O . GLY A 1 88 ? -3.229 22.120 20.069 1.00 12.62 88 GLY A O 1
ATOM 676 N N . GLY A 1 89 ? -1.043 21.640 19.860 1.00 11.57 89 GLY A N 1
ATOM 677 C CA . GLY A 1 89 ? -0.620 23.002 20.136 1.00 11.56 89 GLY A CA 1
ATOM 678 C C . GLY A 1 89 ? -0.866 23.509 21.546 1.00 11.97 89 GLY A C 1
ATOM 679 O O . GLY A 1 89 ? -1.219 22.745 22.452 1.00 12.41 89 GLY A O 1
ATOM 688 N N . ASP A 1 91 ? -3.235 25.148 22.509 1.00 13.58 91 ASP A N 1
ATOM 689 C CA . ASP A 1 91 ? -4.649 24.999 22.850 1.00 14.51 91 ASP A CA 1
ATOM 690 C C . ASP A 1 91 ? -4.776 23.806 23.793 1.00 16.03 91 ASP A C 1
ATOM 691 O O . ASP A 1 91 ? -5.436 23.883 24.827 1.00 17.32 91 ASP A O 1
ATOM 696 N N . GLU A 1 92 ? -4.148 22.695 23.420 1.00 14.53 92 GLU A N 1
ATOM 697 C CA . GLU A 1 92 ? -4.204 21.491 24.239 1.00 15.16 92 GLU A CA 1
ATOM 698 C C . GLU A 1 92 ? -3.235 21.498 25.419 1.00 14.29 92 GLU A C 1
ATOM 699 O O . GLU A 1 92 ? -3.492 20.856 26.441 1.00 15.87 92 GLU A O 1
ATOM 705 N N . PHE A 1 93 ? -2.126 22.220 25.292 1.00 13.51 93 PHE A N 1
ATOM 706 C CA . PHE A 1 93 ? -1.167 22.286 26.389 1.00 12.83 93 PHE A CA 1
ATOM 707 C C . PHE A 1 93 ? -1.845 22.942 27.592 1.00 13.66 93 PHE A C 1
ATOM 708 O O . PHE A 1 93 ? -1.623 22.545 28.737 1.00 14.99 93 PHE A O 1
ATOM 716 N N . GLY A 1 94 ? -2.670 23.948 27.320 1.00 14.54 94 GLY A N 1
ATOM 717 C CA . GLY A 1 94 ? -3.374 24.637 28.388 1.00 14.70 94 GLY A CA 1
ATOM 718 C C . GLY A 1 94 ? -2.737 25.949 28.796 1.00 15.00 94 GLY A C 1
ATOM 719 O O . GLY A 1 94 ? -1.650 26.295 28.332 1.00 17.79 94 GLY A O 1
ATOM 720 N N . ASP A 1 95 ? -3.413 26.669 29.688 1.00 15.71 95 ASP A N 1
ATOM 721 C CA . ASP A 1 95 ? -2.944 27.967 30.162 1.00 16.68 95 ASP A CA 1
ATOM 722 C C . ASP A 1 95 ? -2.375 27.920 31.579 1.00 15.30 95 ASP A C 1
ATOM 723 O O . ASP A 1 95 ? -2.134 28.964 32.189 1.00 16.45 95 ASP A O 1
ATOM 728 N N . GLU A 1 96 ? -2.161 26.715 32.096 1.00 14.61 96 GLU A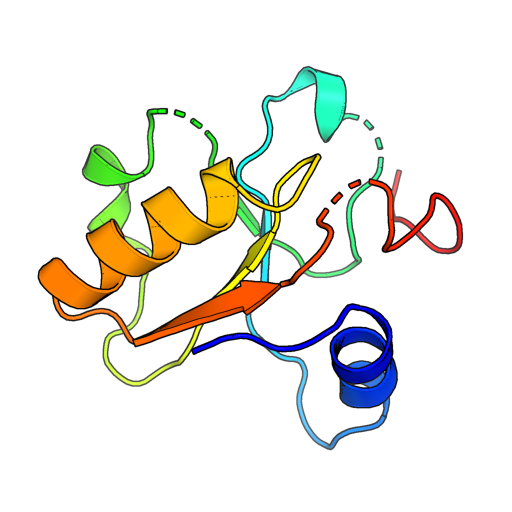 N 1
ATOM 729 C CA . GLU A 1 96 ? -1.635 26.531 33.445 1.00 14.07 96 GLU A CA 1
ATOM 730 C C . GLU A 1 96 ? -0.115 26.380 33.492 1.00 14.13 96 GLU A C 1
ATOM 731 O O . GLU A 1 96 ? 0.481 25.695 32.659 1.00 13.27 96 GLU A O 1
ATOM 737 N N . GLY A 1 97 ? 0.500 27.024 34.480 1.00 13.42 97 GLY A N 1
ATOM 738 C CA . GLY A 1 97 ? 1.941 26.936 34.659 1.00 14.50 97 GLY A CA 1
ATOM 739 C C . GLY A 1 97 ? 2.818 27.558 33.589 1.00 13.91 97 GLY A C 1
ATOM 740 O O . GLY A 1 97 ? 3.921 27.076 33.332 1.00 17.08 97 GLY A O 1
ATOM 741 N N . LEU A 1 98 ? 2.349 28.637 32.975 1.00 13.22 98 LEU A N 1
ATOM 742 C CA . LEU A 1 98 ? 3.122 29.295 31.933 1.00 13.94 98 LEU A CA 1
ATOM 743 C C . LEU A 1 98 ? 3.888 30.485 32.500 1.00 14.91 98 LEU A C 1
ATOM 744 O O . LEU A 1 98 ? 3.561 30.987 33.577 1.00 16.34 98 LEU A O 1
ATOM 749 N N . GLU A 1 99 ? 4.914 30.929 31.780 1.00 15.52 99 GLU A N 1
ATOM 750 C CA . GLU A 1 99 ? 5.694 32.083 32.208 1.00 17.44 99 GLU A CA 1
ATOM 751 C C . GLU A 1 99 ? 5.056 33.318 31.584 1.00 18.74 99 GLU A C 1
ATOM 752 O O . GLU A 1 99 ? 4.838 33.365 30.374 1.00 18.30 99 GLU A O 1
ATOM 758 N N . HIS A 1 100 ? 4.751 34.313 32.408 1.00 18.97 100 HIS A N 1
ATOM 759 C CA . HIS A 1 100 ? 4.130 35.532 31.912 1.00 22.81 100 HIS A CA 1
ATOM 760 C C . HIS A 1 100 ? 5.134 36.676 31.835 1.00 23.96 100 HIS A C 1
ATOM 761 O O . HIS A 1 100 ? 6.231 36.537 32.412 1.00 26.77 100 HIS A O 1
#